Protein AF-A0A1G8AJB5-F1 (afdb_monomer_lite)

Secondary structure (DSSP, 8-state):
---------SS----------TTTHHHHHHHHHHHTTHHHHHHHHSPPPSSTTPPPHHHHHHHHHHHHHS-S-------

Structure (mmCIF, N/CA/C/O backbone):
data_AF-A0A1G8AJB5-F1
#
_entry.id   AF-A0A1G8AJB5-F1
#
loop_
_atom_site.group_PDB
_atom_site.id
_atom_site.type_symbol
_atom_site.label_atom_id
_atom_site.label_alt_id
_atom_site.label_comp_id
_atom_site.label_asym_id
_atom_site.label_entity_id
_atom_site.label_seq_id
_atom_site.pdbx_PDB_ins_code
_atom_site.Cartn_x
_atom_site.Cartn_y
_atom_site.Cartn_z
_atom_site.occupancy
_atom_site.B_iso_or_equiv
_atom_site.auth_seq_id
_atom_site.auth_comp_id
_atom_site.auth_asym_id
_atom_site.auth_atom_id
_atom_site.pdbx_PDB_model_num
ATOM 1 N N . MET A 1 1 ? -30.697 -20.705 -8.502 1.00 41.56 1 MET A N 1
ATOM 2 C CA . MET A 1 1 ? -30.111 -19.781 -7.505 1.00 41.56 1 MET A CA 1
ATOM 3 C C . MET A 1 1 ? -28.626 -20.100 -7.397 1.00 41.56 1 MET A C 1
ATOM 5 O O . MET A 1 1 ? -28.300 -21.247 -7.126 1.00 41.56 1 MET A O 1
ATOM 9 N N . ARG A 1 2 ? -27.730 -19.157 -7.722 1.00 47.91 2 ARG A N 1
ATOM 10 C CA . ARG A 1 2 ? -26.273 -19.353 -7.594 1.00 47.91 2 ARG A CA 1
ATOM 11 C C . ARG A 1 2 ? -25.908 -19.217 -6.115 1.00 47.91 2 ARG A C 1
ATOM 13 O O . ARG A 1 2 ? -26.165 -18.166 -5.540 1.00 47.91 2 ARG A O 1
ATOM 20 N N . ALA A 1 3 ? -25.339 -20.260 -5.517 1.00 55.00 3 ALA A N 1
ATOM 21 C CA . ALA A 1 3 ? -24.748 -20.168 -4.188 1.00 55.00 3 ALA A CA 1
ATOM 22 C C . ALA A 1 3 ? -23.546 -19.216 -4.270 1.00 55.00 3 ALA A C 1
ATOM 24 O O . ALA A 1 3 ? -22.571 -19.516 -4.961 1.00 55.00 3 ALA A O 1
ATOM 25 N N . LEU A 1 4 ? -23.636 -18.043 -3.634 1.00 58.66 4 LEU A N 1
ATOM 26 C CA . LEU A 1 4 ? -22.451 -17.228 -3.386 1.00 58.66 4 LEU A CA 1
ATOM 27 C C . LEU A 1 4 ? -21.520 -18.062 -2.504 1.00 58.66 4 LEU A C 1
ATOM 29 O O . LEU A 1 4 ? -21.945 -18.565 -1.465 1.00 58.66 4 LEU A O 1
ATOM 33 N N . ALA A 1 5 ? -20.268 -18.224 -2.925 1.00 61.72 5 ALA A N 1
ATOM 34 C CA . ALA A 1 5 ? -19.241 -18.778 -2.061 1.00 61.72 5 ALA A CA 1
ATOM 35 C C . ALA A 1 5 ? -19.124 -17.859 -0.838 1.00 61.72 5 ALA A C 1
ATOM 37 O O . ALA A 1 5 ? -18.670 -16.721 -0.953 1.00 61.72 5 ALA A O 1
ATOM 38 N N . GLN A 1 6 ? -19.601 -18.332 0.313 1.00 59.41 6 GLN A N 1
ATOM 39 C CA . GLN A 1 6 ? -19.443 -17.636 1.580 1.00 59.41 6 GLN A CA 1
ATOM 40 C C . GLN A 1 6 ? -17.936 -17.545 1.840 1.00 59.41 6 GLN A C 1
ATOM 42 O O . GLN A 1 6 ? -17.285 -18.565 2.070 1.00 59.41 6 GLN A O 1
ATOM 47 N N . MET A 1 7 ? -17.361 -16.346 1.735 1.00 56.06 7 MET A N 1
ATOM 48 C CA . MET A 1 7 ? -15.952 -16.123 2.046 1.00 56.06 7 MET A CA 1
ATOM 49 C C . MET A 1 7 ? -15.780 -16.260 3.562 1.00 56.06 7 MET A C 1
ATOM 51 O O . MET A 1 7 ? -15.956 -15.306 4.316 1.00 56.06 7 MET A O 1
ATOM 55 N N . VAL A 1 8 ? -15.506 -17.481 4.020 1.00 71.69 8 VAL A N 1
ATOM 56 C CA . VAL A 1 8 ? -15.073 -17.726 5.394 1.00 71.69 8 VAL A CA 1
ATOM 57 C C . VAL A 1 8 ? -13.624 -17.269 5.472 1.00 71.69 8 VAL A C 1
ATOM 59 O O . VAL A 1 8 ? -12.749 -17.835 4.817 1.00 71.69 8 VAL A O 1
ATOM 62 N N . LEU A 1 9 ? -13.384 -16.199 6.226 1.00 68.81 9 LEU A N 1
ATOM 63 C CA . LEU A 1 9 ? -12.042 -15.684 6.470 1.00 68.81 9 LEU A CA 1
ATOM 64 C C . LEU A 1 9 ? -11.230 -16.781 7.187 1.00 68.81 9 LEU A C 1
ATOM 66 O O . LEU A 1 9 ? -11.702 -17.307 8.195 1.00 68.81 9 LEU A O 1
ATOM 70 N N . PRO A 1 10 ? -10.030 -17.156 6.708 1.00 72.75 10 PRO A N 1
ATOM 71 C CA . PRO A 1 10 ? -9.237 -18.255 7.272 1.00 72.75 10 PRO A CA 1
ATOM 72 C C . PRO A 1 10 ? -8.531 -17.879 8.591 1.00 72.75 10 PRO A C 1
ATOM 74 O O . PRO A 1 10 ? -7.505 -18.459 8.936 1.00 72.75 10 PRO A O 1
ATOM 77 N N . PHE A 1 11 ? -9.048 -16.893 9.323 1.00 70.12 11 PHE A N 1
ATOM 78 C CA . PHE A 1 11 ? -8.477 -16.391 10.566 1.00 70.12 11 PHE A CA 1
ATOM 79 C C . PHE A 1 11 ? -9.575 -16.101 11.591 1.00 70.12 11 PHE A C 1
ATOM 81 O O . PHE A 1 11 ? -10.717 -15.791 11.250 1.00 70.12 11 PHE A O 1
ATOM 88 N N . LYS A 1 12 ? -9.222 -16.231 12.869 1.00 64.88 12 LYS A N 1
ATOM 89 C CA . LYS A 1 12 ? -10.135 -16.041 13.995 1.00 64.88 12 LYS A CA 1
ATOM 90 C C . LYS A 1 12 ? -10.198 -14.555 14.351 1.00 64.88 12 LYS A C 1
ATOM 92 O O . LYS A 1 12 ? -9.163 -13.938 14.571 1.00 64.88 12 LYS A O 1
ATOM 97 N N . ILE A 1 13 ? -11.405 -13.997 14.393 1.00 69.88 13 ILE A N 1
ATOM 98 C CA . ILE A 1 13 ? -11.650 -12.624 14.845 1.00 69.88 13 ILE A CA 1
ATOM 99 C C . ILE A 1 13 ? -11.927 -12.684 16.350 1.00 69.88 13 ILE A C 1
ATOM 101 O O . ILE A 1 13 ? -12.857 -13.371 16.774 1.00 69.88 13 ILE A O 1
ATOM 105 N N . GLU A 1 14 ? -11.115 -12.000 17.153 1.00 74.75 14 GLU A N 1
ATOM 106 C CA . GLU A 1 14 ? -11.341 -11.835 18.593 1.00 74.75 14 GLU A CA 1
ATOM 107 C C . GLU A 1 14 ? -11.824 -10.410 18.877 1.00 74.75 14 GLU A C 1
ATOM 109 O O . GLU A 1 14 ? -11.437 -9.464 18.190 1.00 74.75 14 GLU A O 1
ATOM 114 N N . ALA A 1 15 ? -12.723 -10.265 19.853 1.00 71.88 15 ALA A N 1
ATOM 115 C CA . ALA A 1 15 ? -13.169 -8.952 20.300 1.00 71.88 15 ALA A CA 1
ATOM 116 C C . ALA A 1 15 ? -12.032 -8.276 21.075 1.00 71.88 15 ALA A C 1
ATOM 118 O O . ALA A 1 15 ? -11.402 -8.908 21.920 1.00 71.88 15 ALA A O 1
ATOM 119 N N . THR A 1 16 ? -11.786 -7.002 20.785 1.00 72.31 16 THR A N 1
ATOM 120 C CA . THR A 1 16 ? -10.812 -6.173 21.498 1.00 72.31 16 THR A CA 1
ATOM 121 C C . THR A 1 16 ? -11.509 -4.918 22.011 1.00 72.31 16 THR A C 1
ATOM 123 O O . THR A 1 16 ? -12.340 -4.344 21.306 1.00 72.31 16 THR A O 1
ATOM 126 N N . ASP A 1 17 ? -11.172 -4.502 23.231 1.00 76.00 17 ASP A N 1
ATOM 127 C CA . ASP A 1 17 ? -11.606 -3.226 23.819 1.00 76.00 17 ASP A CA 1
ATOM 128 C C . ASP A 1 17 ? -10.672 -2.067 23.422 1.00 76.00 17 ASP A C 1
ATOM 130 O O . ASP A 1 17 ? -10.824 -0.933 23.883 1.00 76.00 17 ASP A O 1
ATOM 134 N N . GLU A 1 18 ? -9.677 -2.335 22.571 1.00 70.81 18 GLU A N 1
ATOM 135 C CA . GLU A 1 18 ? 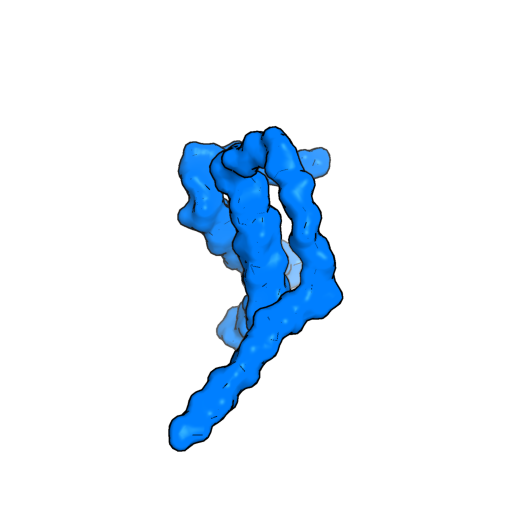-8.796 -1.305 22.038 1.00 70.81 18 GLU A CA 1
ATOM 136 C C . GLU A 1 18 ? -9.589 -0.295 21.207 1.00 70.81 18 GLU A C 1
ATOM 138 O O . GLU A 1 18 ? -10.309 -0.628 20.262 1.00 70.81 18 GLU A O 1
ATOM 143 N N . ILE A 1 19 ? -9.418 0.982 21.543 1.00 67.19 19 ILE A N 1
ATOM 144 C CA . ILE A 1 19 ? -10.003 2.073 20.777 1.00 67.19 19 ILE A CA 1
ATOM 145 C C . ILE A 1 19 ? -9.330 2.082 19.405 1.00 67.19 19 ILE A C 1
ATOM 147 O O . ILE A 1 19 ? -8.147 2.410 19.281 1.00 67.19 19 ILE A O 1
ATOM 151 N N . LEU A 1 20 ? -10.099 1.764 18.363 1.00 63.38 20 LEU A N 1
ATOM 152 C CA . LEU A 1 20 ? -9.690 1.985 16.981 1.00 63.38 20 LEU A CA 1
ATOM 153 C C . LEU A 1 20 ? -9.455 3.484 16.781 1.00 63.38 20 LEU A C 1
ATOM 155 O O . LEU A 1 20 ? -10.381 4.271 16.586 1.00 63.38 20 LEU A O 1
ATOM 159 N N . THR A 1 21 ? -8.192 3.890 16.853 1.00 67.94 21 THR A N 1
ATOM 160 C CA . THR A 1 21 ? -7.785 5.233 16.444 1.00 67.94 21 THR A CA 1
ATOM 161 C C . THR A 1 21 ? -7.990 5.365 14.934 1.00 67.94 21 THR A C 1
ATOM 163 O O . THR A 1 21 ? -7.907 4.374 14.208 1.00 67.94 21 THR A O 1
ATOM 166 N N . ALA A 1 22 ? -8.229 6.577 14.425 1.00 62.81 22 ALA A N 1
ATOM 167 C CA . ALA A 1 22 ? -8.397 6.815 12.984 1.00 62.81 22 ALA A CA 1
ATOM 168 C C . ALA A 1 22 ? -7.261 6.198 12.133 1.00 62.81 22 ALA A C 1
ATOM 170 O O . ALA A 1 22 ? -7.487 5.732 11.021 1.00 62.81 22 ALA A O 1
ATOM 171 N N . ASN A 1 23 ? -6.054 6.103 12.701 1.00 69.69 23 ASN A N 1
ATOM 172 C CA . ASN A 1 23 ? -4.885 5.521 12.046 1.00 69.69 23 ASN A CA 1
ATOM 173 C C . ASN A 1 23 ? -4.803 3.986 12.170 1.00 69.69 23 ASN A C 1
ATOM 175 O O . ASN A 1 23 ? -4.129 3.358 11.358 1.00 69.69 23 ASN A O 1
ATOM 179 N N . ALA A 1 24 ? -5.498 3.356 13.126 1.00 70.50 24 ALA A N 1
ATOM 180 C CA . ALA A 1 24 ? -5.549 1.894 13.255 1.00 70.50 24 ALA A CA 1
ATOM 181 C C . ALA A 1 24 ? -6.245 1.237 12.048 1.00 70.50 24 ALA A C 1
ATOM 183 O O . ALA A 1 24 ? -5.834 0.170 11.592 1.00 70.50 24 ALA A O 1
ATOM 184 N N . GLY A 1 25 ? -7.236 1.917 11.457 1.00 74.19 25 GLY A N 1
ATOM 185 C CA . GLY A 1 25 ? -7.879 1.477 10.213 1.00 74.19 25 GLY A CA 1
ATOM 186 C C . GLY A 1 25 ? -6.934 1.448 9.005 1.00 74.19 25 GLY A C 1
ATOM 187 O O . GLY A 1 25 ? -7.175 0.713 8.046 1.00 74.19 25 GLY A O 1
ATOM 188 N N . LEU A 1 26 ? -5.818 2.184 9.061 1.00 83.94 26 LEU A N 1
ATOM 189 C CA . LEU A 1 26 ? -4.843 2.224 7.975 1.00 83.94 26 LEU A CA 1
ATOM 190 C C . LEU A 1 26 ? -4.080 0.906 7.821 1.00 83.94 26 LEU A C 1
ATOM 192 O O . LEU A 1 26 ? -3.650 0.587 6.717 1.00 83.94 26 LEU A O 1
ATOM 196 N N . VAL A 1 27 ? -3.952 0.121 8.895 1.00 84.69 27 VAL A N 1
ATOM 197 C CA . VAL A 1 27 ? -3.332 -1.212 8.846 1.00 84.69 27 VAL A CA 1
ATOM 198 C C . VAL A 1 27 ? -4.178 -2.159 7.998 1.00 84.69 27 VAL A C 1
ATOM 200 O O . VAL A 1 27 ? -3.648 -2.811 7.104 1.00 84.69 27 VAL A O 1
ATOM 203 N N . LEU A 1 28 ? -5.502 -2.168 8.198 1.00 84.38 28 LEU A N 1
ATOM 204 C CA . LEU A 1 28 ? -6.427 -2.950 7.368 1.00 84.38 28 LEU A CA 1
ATOM 205 C C . LEU A 1 28 ? -6.347 -2.536 5.897 1.00 84.38 28 LEU A C 1
ATOM 207 O O . LEU A 1 28 ? -6.320 -3.389 5.011 1.00 84.38 28 LEU A O 1
ATOM 211 N N . PHE A 1 29 ? -6.281 -1.232 5.632 1.00 86.12 29 PHE A N 1
ATOM 212 C CA . 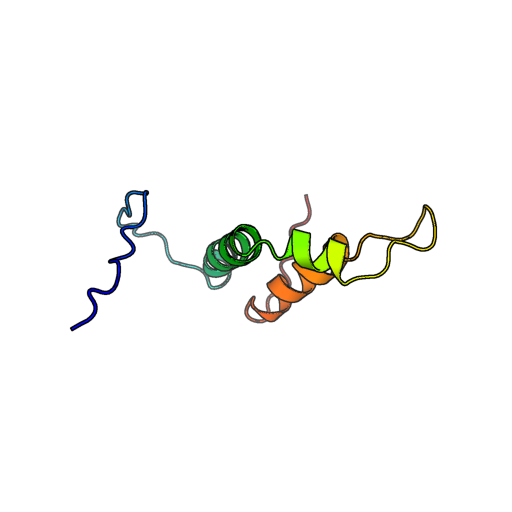PHE A 1 29 ? -6.134 -0.732 4.270 1.00 86.12 29 PHE A CA 1
ATOM 213 C C . PHE A 1 29 ? -4.764 -1.082 3.663 1.00 86.12 29 PHE A C 1
ATOM 215 O O . PHE A 1 29 ? -4.688 -1.457 2.495 1.00 86.12 29 PHE A O 1
ATOM 222 N N . GLY A 1 30 ? -3.689 -1.041 4.453 1.00 89.62 30 GLY A N 1
ATOM 223 C CA . GLY A 1 30 ? -2.354 -1.478 4.045 1.00 89.62 30 GLY A CA 1
ATOM 224 C C . GLY A 1 30 ? -2.312 -2.954 3.654 1.00 89.62 30 GLY A C 1
ATOM 225 O O . GLY A 1 30 ? -1.824 -3.288 2.572 1.00 89.62 30 GLY A O 1
ATOM 226 N N . GLU A 1 31 ? -2.901 -3.822 4.475 1.00 89.88 31 GLU A N 1
ATOM 227 C CA . GLU A 1 31 ? -3.033 -5.252 4.180 1.00 89.88 31 GLU A CA 1
ATOM 228 C C . GLU A 1 31 ? -3.927 -5.505 2.962 1.00 89.88 31 GLU A C 1
ATOM 230 O O . GLU A 1 31 ? -3.606 -6.344 2.121 1.00 89.88 31 GLU A O 1
ATOM 235 N N . PHE A 1 32 ? -5.006 -4.736 2.794 1.00 89.81 32 PHE A N 1
ATOM 236 C CA . PHE A 1 32 ? -5.845 -4.807 1.598 1.00 89.81 32 PHE A CA 1
ATOM 237 C C . PHE A 1 32 ? -5.057 -4.461 0.327 1.00 89.81 32 PHE A C 1
ATOM 239 O O . PHE A 1 32 ? -5.085 -5.218 -0.644 1.00 89.81 32 PHE A O 1
ATOM 246 N N . VAL A 1 33 ? -4.305 -3.357 0.334 1.00 91.50 33 VAL A N 1
ATOM 247 C CA . VAL A 1 33 ? -3.449 -2.940 -0.789 1.00 91.50 33 VAL A CA 1
ATOM 248 C C . VAL A 1 33 ? -2.380 -4.000 -1.088 1.00 91.50 33 VAL A C 1
ATOM 250 O O . VAL A 1 33 ? -2.093 -4.284 -2.257 1.00 91.50 33 VAL A O 1
ATOM 253 N N . HIS A 1 34 ? -1.817 -4.623 -0.050 1.00 90.25 34 HIS A N 1
ATOM 254 C CA . HIS A 1 34 ? -0.866 -5.721 -0.195 1.00 90.25 34 HIS A CA 1
ATOM 255 C C . HIS A 1 34 ? -1.513 -6.963 -0.830 1.00 90.25 34 HIS A C 1
ATOM 257 O O . HIS A 1 34 ? -1.033 -7.449 -1.858 1.00 90.25 34 HIS A O 1
ATOM 263 N N . GLY A 1 35 ? -2.632 -7.431 -0.271 1.00 91.81 35 GLY A N 1
ATOM 264 C CA . GLY A 1 35 ? -3.364 -8.619 -0.717 1.00 91.81 35 GLY A CA 1
ATOM 265 C C . GLY A 1 35 ? -3.979 -8.482 -2.112 1.00 91.81 35 GLY A C 1
ATOM 266 O O . GLY A 1 35 ? -4.035 -9.460 -2.857 1.00 91.81 35 GLY A O 1
ATOM 267 N N . LEU A 1 36 ? -4.353 -7.265 -2.519 1.00 92.94 36 LEU A N 1
ATOM 268 C CA . LEU A 1 36 ? -4.810 -6.961 -3.881 1.00 92.94 36 LEU A CA 1
ATOM 269 C C . LEU A 1 36 ? -3.699 -7.169 -4.931 1.00 92.94 36 LEU A C 1
ATOM 271 O O . LEU A 1 36 ? -3.971 -7.294 -6.125 1.00 92.94 36 LEU A O 1
ATOM 275 N N . GLY A 1 37 ? -2.432 -7.213 -4.508 1.00 93.75 37 GLY A N 1
ATOM 276 C CA . GLY A 1 37 ? -1.288 -7.295 -5.410 1.00 93.75 37 GLY A CA 1
ATOM 277 C C . GLY A 1 37 ? -0.947 -5.953 -6.056 1.00 93.75 37 GLY A C 1
ATOM 278 O O . GLY A 1 37 ? -0.329 -5.932 -7.122 1.00 93.75 37 GLY A O 1
ATOM 279 N N . PHE A 1 38 ? -1.298 -4.836 -5.412 1.00 93.62 38 PHE A N 1
ATOM 280 C CA . PHE A 1 38 ? -1.074 -3.482 -5.930 1.00 93.62 38 PHE A CA 1
ATOM 281 C C . PHE A 1 38 ? 0.388 -3.231 -6.324 1.00 93.62 38 PHE A C 1
ATOM 283 O O . PHE A 1 38 ? 0.671 -2.679 -7.386 1.00 93.62 38 PHE A O 1
ATOM 290 N N . LYS A 1 39 ? 1.336 -3.738 -5.523 1.00 92.56 39 LYS A N 1
ATOM 291 C CA . LYS A 1 39 ? 2.774 -3.690 -5.826 1.00 92.56 39 LYS A CA 1
ATOM 292 C C . LYS A 1 39 ? 3.103 -4.307 -7.190 1.00 92.56 39 LYS A C 1
ATOM 294 O O . LYS A 1 39 ? 3.898 -3.749 -7.939 1.00 92.56 39 LYS A O 1
ATOM 299 N N . ARG A 1 40 ? 2.512 -5.464 -7.506 1.00 94.62 40 ARG A N 1
ATOM 300 C CA . ARG A 1 40 ? 2.745 -6.167 -8.775 1.00 94.62 40 ARG A CA 1
ATOM 301 C C . ARG A 1 40 ? 2.224 -5.347 -9.949 1.00 94.62 40 ARG A C 1
ATOM 303 O O . ARG A 1 40 ? 2.937 -5.232 -10.935 1.00 94.62 40 ARG A O 1
ATOM 310 N N . TRP A 1 41 ? 1.034 -4.761 -9.824 1.00 95.50 41 TRP A N 1
ATOM 311 C CA . TRP A 1 41 ? 0.479 -3.894 -10.866 1.00 95.50 41 TRP A CA 1
ATOM 312 C C . TRP A 1 41 ? 1.337 -2.658 -11.098 1.00 95.50 41 TRP A C 1
ATOM 314 O O . TRP A 1 41 ? 1.640 -2.345 -12.241 1.00 95.50 41 TRP A O 1
ATOM 324 N N . LEU A 1 42 ? 1.818 -2.009 -10.034 1.00 94.12 42 LEU A N 1
ATOM 325 C CA . LEU A 1 42 ? 2.730 -0.875 -10.187 1.00 94.12 42 LEU A CA 1
ATOM 326 C C . LEU A 1 42 ? 4.003 -1.262 -10.941 1.00 94.12 42 LEU A C 1
ATOM 328 O O . LEU A 1 42 ? 4.417 -0.526 -11.821 1.00 94.12 42 LEU A O 1
ATOM 332 N N . LEU A 1 43 ? 4.593 -2.423 -10.656 1.00 93.06 43 LEU A N 1
ATOM 333 C CA . LEU A 1 43 ? 5.781 -2.888 -11.379 1.00 93.06 43 LEU A CA 1
ATOM 334 C C . LEU A 1 43 ? 5.509 -3.270 -12.848 1.00 93.06 43 LEU A C 1
ATOM 336 O O . LEU A 1 43 ? 6.453 -3.338 -13.630 1.00 93.06 43 LEU A O 1
ATOM 340 N N . GLN A 1 44 ? 4.258 -3.569 -13.211 1.00 94.88 44 GLN A N 1
ATOM 341 C CA . GLN A 1 44 ? 3.860 -3.939 -14.576 1.00 94.88 44 GLN A CA 1
ATOM 342 C C . GLN A 1 44 ? 3.502 -2.718 -15.425 1.00 94.88 44 GLN A C 1
ATOM 344 O O . GLN A 1 44 ? 3.908 -2.643 -16.581 1.00 94.88 44 GLN A O 1
ATOM 349 N N . GLU A 1 45 ? 2.762 -1.776 -14.844 1.00 94.12 45 GLU A N 1
ATOM 350 C CA . GLU A 1 45 ? 2.188 -0.639 -15.565 1.00 94.12 45 GLU A CA 1
ATOM 351 C C . GLU A 1 45 ? 3.070 0.613 -15.506 1.00 94.12 45 GLU A C 1
ATOM 353 O O . GLU A 1 45 ? 2.996 1.467 -16.390 1.00 94.12 45 GLU A O 1
ATOM 358 N N . MET A 1 46 ? 3.909 0.755 -14.473 1.00 93.31 46 MET A N 1
ATOM 359 C CA . MET A 1 46 ? 4.772 1.928 -14.337 1.00 93.31 46 MET A CA 1
ATOM 360 C C . MET A 1 46 ? 6.099 1.733 -15.073 1.00 93.31 46 MET A C 1
ATOM 362 O O . MET A 1 46 ? 6.644 0.626 -15.114 1.00 93.31 46 MET A O 1
ATOM 366 N N . PRO A 1 47 ? 6.669 2.816 -15.628 1.00 90.69 47 PRO A N 1
ATOM 367 C CA . PRO A 1 47 ? 7.991 2.760 -16.224 1.00 90.69 47 PRO A CA 1
ATOM 368 C C . PRO A 1 47 ? 9.039 2.400 -15.170 1.00 90.69 47 PRO A C 1
ATOM 370 O O . PRO A 1 47 ? 8.977 2.837 -14.018 1.00 90.69 47 PRO A O 1
ATOM 373 N N . LYS A 1 48 ? 10.048 1.640 -15.601 1.00 88.88 48 LYS A N 1
ATOM 374 C CA . LYS A 1 48 ? 11.220 1.365 -14.771 1.00 88.88 48 LYS A CA 1
ATOM 375 C C . LYS A 1 48 ? 11.975 2.663 -14.461 1.00 88.88 48 LYS A C 1
ATOM 377 O O . LYS A 1 48 ? 11.966 3.584 -15.286 1.00 88.88 48 LYS A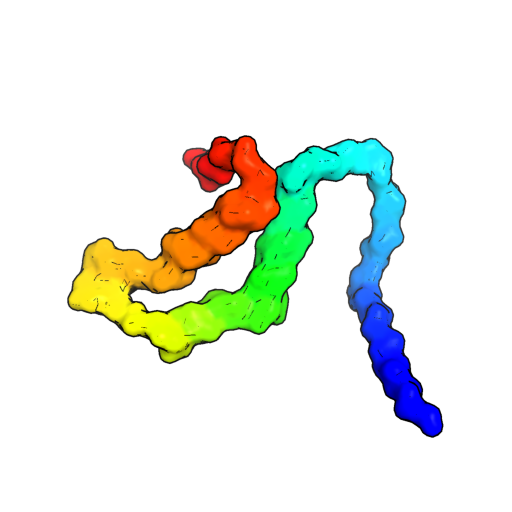 O 1
ATOM 382 N N . PRO A 1 49 ? 12.682 2.730 -13.323 1.00 88.88 49 PRO A N 1
ATOM 383 C CA . PRO A 1 49 ? 13.534 3.862 -12.996 1.00 88.88 49 PRO A CA 1
ATOM 38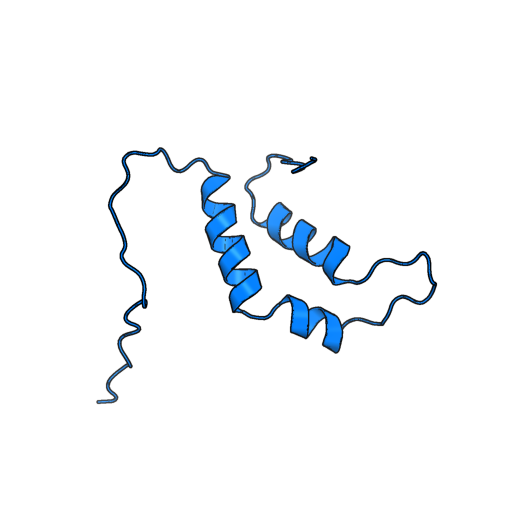4 C C . PRO A 1 49 ? 14.552 4.117 -14.115 1.00 88.88 49 PRO A C 1
ATOM 386 O O . PRO A 1 49 ? 15.285 3.219 -14.524 1.00 88.88 49 PRO A O 1
ATOM 389 N N . GLY A 1 50 ? 14.594 5.351 -14.620 1.00 84.81 50 GLY A N 1
ATOM 390 C CA . GLY A 1 50 ? 15.475 5.728 -15.732 1.00 84.81 50 GLY A CA 1
ATOM 391 C C . GLY A 1 50 ? 16.944 5.922 -15.340 1.00 84.81 50 GLY A C 1
ATOM 392 O O . GLY A 1 50 ? 17.799 6.034 -16.212 1.00 84.81 50 GLY A O 1
ATOM 393 N N . SER A 1 51 ? 17.256 5.971 -14.041 1.00 88.06 51 SER A N 1
ATOM 394 C CA . SER A 1 51 ? 18.622 6.093 -13.527 1.00 88.06 51 SER A CA 1
ATOM 395 C C . SER A 1 51 ? 18.814 5.243 -12.271 1.00 88.06 51 SER A C 1
ATOM 397 O O . SER A 1 51 ? 17.850 4.965 -11.560 1.00 88.06 51 SER A O 1
ATOM 399 N N . GLY A 1 52 ? 20.066 4.904 -11.943 1.00 82.81 52 GLY A N 1
ATOM 400 C CA . GLY A 1 52 ? 20.403 4.200 -10.697 1.00 82.81 52 GLY A CA 1
ATOM 401 C C . GLY A 1 52 ? 20.069 4.974 -9.411 1.00 82.81 52 GLY A C 1
ATOM 402 O O . GLY A 1 52 ? 20.059 4.382 -8.339 1.00 82.81 52 GLY A O 1
ATOM 403 N N . HIS A 1 53 ? 19.763 6.272 -9.515 1.00 84.94 53 HIS A N 1
ATOM 404 C CA . HIS A 1 53 ? 19.329 7.120 -8.398 1.00 84.94 53 HIS A CA 1
ATOM 405 C C . HIS A 1 53 ? 17.807 7.320 -8.357 1.00 84.94 53 HIS A C 1
ATOM 407 O O . HIS A 1 53 ? 17.291 7.991 -7.466 1.00 84.94 53 HIS A O 1
ATOM 413 N N . SER A 1 54 ? 17.079 6.796 -9.343 1.00 86.44 54 SER A N 1
ATOM 414 C CA . SER A 1 54 ? 15.633 6.947 -9.434 1.00 86.44 54 SER A CA 1
ATOM 415 C C . SER A 1 54 ? 14.936 5.883 -8.586 1.00 86.44 54 SER A C 1
ATOM 417 O O . SER A 1 54 ? 15.344 4.725 -8.554 1.00 86.44 54 SER A O 1
ATOM 419 N N . TYR A 1 55 ? 13.859 6.278 -7.909 1.00 88.19 55 TYR A N 1
ATOM 420 C CA . TYR A 1 55 ? 13.0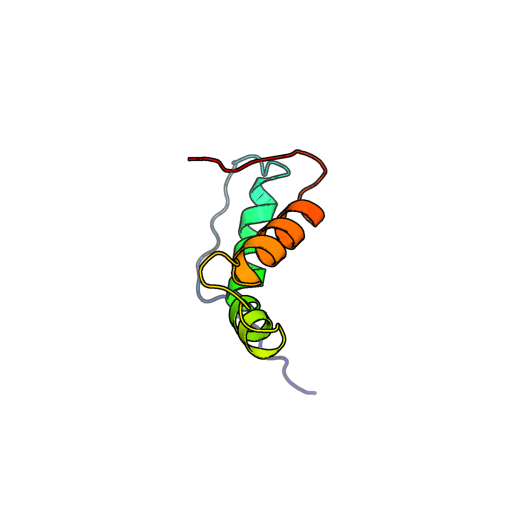57 5.365 -7.103 1.00 88.19 55 TYR A CA 1
ATOM 421 C C . TYR A 1 55 ? 12.043 4.601 -7.959 1.00 88.19 55 TYR A C 1
ATOM 423 O O . TYR A 1 55 ? 11.447 5.152 -8.884 1.00 88.19 55 TYR A O 1
ATOM 431 N N . GLU A 1 56 ? 11.808 3.342 -7.596 1.00 90.94 56 GLU A N 1
ATOM 432 C CA . GLU A 1 56 ? 10.694 2.540 -8.108 1.00 90.94 56 GLU A CA 1
ATOM 433 C C . GLU A 1 56 ? 9.343 3.181 -7.777 1.00 90.94 56 GLU A C 1
ATOM 435 O O . GLU A 1 56 ? 9.168 3.761 -6.701 1.00 90.94 56 GLU A O 1
ATOM 440 N N . ALA A 1 57 ? 8.352 3.007 -8.656 1.00 92.19 57 ALA A N 1
ATOM 441 C CA . ALA A 1 57 ? 7.016 3.582 -8.475 1.00 92.19 57 ALA A CA 1
ATOM 442 C C . ALA A 1 57 ? 6.368 3.198 -7.139 1.00 92.19 57 ALA A C 1
ATOM 444 O O . ALA A 1 57 ? 5.735 4.008 -6.460 1.00 92.19 57 ALA A O 1
ATOM 445 N N . THR A 1 58 ? 6.604 1.965 -6.701 1.00 91.75 58 THR A N 1
ATOM 446 C CA . THR A 1 58 ? 6.107 1.446 -5.425 1.00 91.75 58 THR A CA 1
ATOM 447 C C . THR A 1 58 ? 6.595 2.234 -4.212 1.00 91.75 58 THR A C 1
ATOM 449 O O . THR A 1 58 ? 5.898 2.239 -3.197 1.00 91.75 58 THR A O 1
ATOM 452 N N . ALA A 1 59 ? 7.753 2.897 -4.304 1.00 90.81 59 ALA A N 1
ATOM 453 C CA . ALA A 1 59 ? 8.350 3.640 -3.198 1.00 90.81 59 ALA A CA 1
ATOM 454 C C . ALA A 1 59 ? 7.614 4.950 -2.880 1.00 90.81 59 ALA A C 1
ATOM 456 O O . ALA A 1 59 ? 7.678 5.404 -1.743 1.00 90.81 59 ALA A O 1
ATOM 457 N N . TYR A 1 60 ? 6.899 5.540 -3.844 1.00 90.00 60 TYR A N 1
ATOM 458 C CA . TYR A 1 60 ? 6.162 6.793 -3.639 1.00 90.00 60 TYR A CA 1
ATOM 459 C C . TYR A 1 60 ? 4.651 6.650 -3.841 1.00 90.00 60 TYR A C 1
ATOM 461 O O . TYR A 1 60 ? 3.887 7.297 -3.132 1.00 90.00 60 TYR A O 1
ATOM 469 N N . VAL A 1 61 ? 4.178 5.763 -4.723 1.00 92.44 61 VAL A N 1
ATOM 470 C CA . VAL A 1 61 ? 2.731 5.589 -4.942 1.00 92.44 61 VAL A CA 1
ATOM 471 C C . VAL A 1 61 ? 2.051 4.916 -3.747 1.00 92.44 61 VAL A C 1
ATOM 473 O O . VAL A 1 61 ? 0.999 5.371 -3.308 1.00 92.44 61 VAL A O 1
ATOM 476 N N . THR A 1 62 ? 2.651 3.866 -3.180 1.00 90.50 62 THR A N 1
ATOM 477 C CA . THR A 1 62 ? 2.092 3.167 -2.007 1.00 90.50 62 THR A CA 1
ATOM 478 C C . THR A 1 62 ? 1.884 4.106 -0.813 1.00 90.50 62 THR A C 1
ATOM 480 O O . THR A 1 62 ? 0.757 4.179 -0.324 1.00 90.50 62 THR A O 1
ATOM 483 N N . PRO A 1 63 ? 2.900 4.867 -0.347 1.00 88.31 63 PRO A N 1
ATOM 484 C CA . PRO A 1 63 ? 2.697 5.787 0.768 1.00 88.31 63 PRO A CA 1
ATOM 485 C C . PRO A 1 63 ? 1.725 6.925 0.436 1.00 88.31 63 PRO A C 1
ATOM 487 O O . PRO A 1 63 ? 0.981 7.325 1.322 1.00 88.31 63 PRO A O 1
ATOM 490 N N . LEU A 1 64 ? 1.655 7.404 -0.813 1.00 90.44 64 LEU A N 1
ATOM 491 C CA . LEU A 1 64 ? 0.647 8.395 -1.215 1.00 90.44 64 LEU A CA 1
ATOM 492 C C . LEU A 1 64 ? -0.778 7.850 -1.092 1.00 90.44 64 LEU A C 1
ATOM 494 O O . LEU A 1 64 ? -1.650 8.525 -0.552 1.00 90.44 64 LEU A O 1
ATOM 498 N N . VAL A 1 65 ? -1.016 6.622 -1.552 1.00 89.75 65 VAL A N 1
ATOM 499 C CA . VAL A 1 65 ? -2.324 5.964 -1.435 1.00 89.75 65 VAL A CA 1
ATOM 500 C C . VAL A 1 65 ? -2.703 5.774 0.032 1.00 89.75 65 VAL A C 1
ATOM 502 O O . VAL A 1 65 ? -3.833 6.077 0.407 1.00 89.75 65 VAL A O 1
ATOM 505 N N . LEU A 1 66 ? -1.769 5.338 0.879 1.00 87.19 66 LEU A N 1
ATOM 506 C CA . LEU A 1 66 ? -2.017 5.234 2.319 1.00 87.19 66 LEU A CA 1
ATOM 507 C C . LEU A 1 66 ? -2.295 6.611 2.937 1.00 87.19 66 LEU A C 1
ATOM 509 O O . LEU A 1 66 ? -3.269 6.764 3.659 1.00 87.19 66 LEU A O 1
ATOM 513 N N . MET A 1 67 ? -1.514 7.636 2.603 1.00 86.62 67 MET A N 1
ATOM 514 C CA . MET A 1 67 ? -1.693 8.990 3.133 1.00 86.62 67 MET A CA 1
ATOM 515 C C . MET A 1 67 ? -3.032 9.621 2.732 1.00 86.62 67 MET A C 1
ATOM 517 O O . MET A 1 67 ? -3.645 10.292 3.551 1.00 86.62 67 MET A O 1
ATOM 521 N N . LEU A 1 68 ? -3.500 9.409 1.499 1.00 85.88 68 LEU A N 1
ATOM 522 C CA . LEU A 1 68 ? -4.790 9.933 1.030 1.00 85.88 68 LEU A CA 1
ATOM 523 C C . LEU A 1 68 ? -5.990 9.260 1.710 1.00 85.88 68 LEU A C 1
ATOM 525 O O . LEU A 1 68 ? -7.062 9.855 1.786 1.00 85.88 68 LEU A O 1
ATOM 529 N N . ASN A 1 69 ? -5.817 8.019 2.167 1.00 83.75 69 ASN A N 1
ATOM 530 C CA . ASN A 1 69 ? -6.859 7.260 2.861 1.00 83.75 69 ASN A CA 1
ATOM 531 C C . ASN A 1 69 ? -6.753 7.376 4.386 1.00 83.75 69 ASN A C 1
ATOM 533 O O . ASN A 1 69 ? -7.738 7.149 5.088 1.00 83.75 69 ASN A O 1
ATOM 537 N N . ALA A 1 70 ? -5.592 7.775 4.903 1.00 75.62 70 ALA A N 1
ATOM 538 C CA . ALA A 1 70 ? -5.475 8.273 6.258 1.00 75.62 70 ALA A CA 1
ATOM 539 C C . ALA A 1 70 ? -6.244 9.599 6.348 1.00 75.62 70 ALA A C 1
ATOM 541 O O . ALA A 1 70 ? -6.005 10.517 5.563 1.00 75.62 70 ALA A O 1
ATOM 542 N N . GLN A 1 71 ? -7.173 9.736 7.301 1.00 65.25 71 GLN A N 1
ATOM 543 C CA . GLN A 1 71 ? -7.689 11.068 7.635 1.00 65.25 71 GLN A CA 1
ATOM 544 C C . GLN A 1 71 ? -6.495 11.985 7.937 1.00 65.25 71 GLN A C 1
ATOM 546 O O . GLN A 1 71 ? -5.597 11.552 8.650 1.00 65.25 71 GLN A O 1
ATOM 551 N N . CYS A 1 72 ? -6.491 13.212 7.391 1.00 46.25 72 CYS A N 1
ATOM 552 C CA . CYS A 1 72 ? -5.431 14.230 7.488 1.00 46.25 72 CYS A CA 1
ATOM 553 C C . CYS A 1 72 ? -4.720 14.280 8.855 1.00 46.25 72 CYS A C 1
ATOM 555 O O . CYS A 1 72 ? -5.001 15.116 9.710 1.00 46.25 72 CYS A O 1
ATOM 557 N N . SER A 1 73 ? -3.749 13.404 9.045 1.00 51.34 73 SER A N 1
ATOM 558 C CA . SER A 1 73 ? -2.768 13.442 10.106 1.00 51.34 73 SER A CA 1
ATOM 559 C C . SER A 1 73 ? -1.526 12.856 9.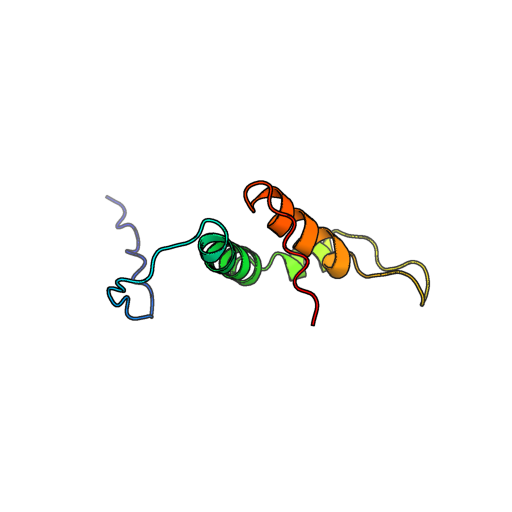469 1.00 51.34 73 SER A C 1
ATOM 561 O O . SER A 1 73 ? -1.476 11.669 9.154 1.00 51.34 73 SER A O 1
ATOM 563 N N . MET A 1 74 ? -0.567 13.727 9.154 1.00 42.97 74 MET A N 1
ATOM 564 C CA . MET A 1 74 ? 0.744 13.325 8.661 1.00 42.97 74 MET A CA 1
ATOM 565 C C . MET A 1 74 ? 1.390 12.402 9.697 1.00 42.97 74 MET A C 1
ATOM 567 O O . MET A 1 74 ? 2.067 12.864 10.611 1.00 42.97 74 MET A O 1
ATOM 571 N N . VAL A 1 75 ? 1.199 11.094 9.555 1.00 52.31 75 VAL A N 1
ATOM 572 C CA . VAL A 1 75 ? 2.036 10.104 10.222 1.00 52.31 75 VAL A CA 1
ATOM 573 C C . VAL A 1 75 ? 3.121 9.736 9.230 1.00 52.31 75 VAL A C 1
ATOM 575 O O . VAL A 1 75 ? 2.997 8.820 8.419 1.00 52.31 75 VAL A O 1
ATOM 578 N N . VAL A 1 76 ? 4.205 10.505 9.287 1.00 48.81 76 VAL A N 1
ATOM 579 C CA . VAL A 1 76 ? 5.503 10.035 8.821 1.00 48.81 76 VAL A CA 1
ATOM 580 C C . VAL A 1 76 ? 5.875 8.893 9.762 1.00 48.81 76 VAL A C 1
ATOM 582 O O . VAL A 1 76 ? 6.337 9.123 10.876 1.00 48.81 76 VAL A O 1
ATOM 585 N N . ALA A 1 77 ? 5.619 7.656 9.340 1.00 44.56 77 ALA A N 1
ATOM 586 C CA . ALA A 1 77 ? 6.164 6.472 9.990 1.00 44.56 77 ALA A CA 1
ATOM 587 C C . ALA A 1 77 ? 7.670 6.410 9.678 1.00 44.56 77 ALA A C 1
ATOM 589 O O . ALA A 1 77 ? 8.125 5.667 8.809 1.00 44.56 77 ALA A O 1
ATOM 590 N N . GLY A 1 78 ? 8.425 7.291 10.333 1.00 40.09 78 GLY A N 1
ATOM 591 C CA . GLY A 1 78 ? 9.876 7.250 10.399 1.00 40.09 78 GLY A CA 1
ATOM 592 C C . GLY A 1 78 ? 10.298 6.268 11.484 1.00 40.09 78 GLY A C 1
ATOM 593 O O . GLY A 1 78 ? 9.760 6.296 12.590 1.00 40.09 78 GLY A O 1
ATOM 594 N N . ARG A 1 79 ? 11.234 5.387 11.130 1.00 37.19 79 ARG A N 1
ATOM 595 C CA . ARG A 1 79 ? 12.125 4.752 12.104 1.00 37.19 79 ARG A CA 1
ATOM 596 C C . ARG A 1 79 ? 13.052 5.794 12.711 1.00 37.19 79 ARG A C 1
ATOM 598 O O . ARG A 1 79 ? 13.413 6.729 11.961 1.00 37.19 79 ARG A O 1
#

Radius of gyration: 17.22 Å; chains: 1; bounding box: 50×34×40 Å

Sequence (79 aa):
MRALAQMVLPFKIEATDEILTANAGLVLFGEFVHGLGFKRWLLQEMPKPGSGHSYEATAYVTPLVLMLNAQCSMVVAGR

pLDDT: mean 77.13, std 16.3, range [37.19, 95.5]

Foldseek 3Di:
DDDDPPPDPPDDDDDDPDPCDLCNVLVVVLVVCVVVVVVVVQVVPPDDAPDPPGDRPCVPVSVVVSCVSRDPDPPPVDD